Protein AF-A0A7S2F8L1-F1 (afdb_monomer_lite)

Secondary structure (DSSP, 8-state):
-HHHHHHHHHHHHHHH-GGG-TTS-SSHHHHHHS--HHHHHHHHHHHHHHHHHHHHHHH-TTT--HHHHHHHHHHHHHHHHHHHS---SSHHHHIIIIIGGGHHHHHHHHHHHHHHHTT--HHHHHHHHHHHHHT-SHHHHHHHHHHHHHHHHHHIIIIIIHHHHTT--

Organism: NCBI:txid236787

InterPro domains:
  IPR006634 TRAM/LAG1/CLN8 homology domain [PF03798] (29-162)

Sequence (169 aa):
FICIMLTAIPGGRFWWAPASNPEAASTIEDRVHGYSRGGELVACNFLAYQVFDTIVSFHIKELRSPLMIAHHVVSGTLALWMSVSRRPFCQYYCIFFGGVCEISSIFYCIISYSYAVAGLSPAQIRDSGHAVATGSGYHAQGILLCKVLFLMSFFWIRVFLFNRHSRDF

Foldseek 3Di:
DVLLCQQAVLLVCLVPPVVPDPQHQPDPCLQAQNFGNSLLSSLVSLLVVLVVLLVVLVVDVVSVDPVNNVVSVVSNVVSVCLNPVSGSHNSNVSSVVSYNLSVLVVVVVVLVVVCVVVVPDPVNVVVLVVCLVVVDDPSSVSVVCSVVCSVVVCCCVVPPVCVVVVVVD

Structure (mmCIF, N/CA/C/O backbone):
data_AF-A0A7S2F8L1-F1
#
_entry.id   AF-A0A7S2F8L1-F1
#
loop_
_atom_site.group_PDB
_atom_site.id
_atom_site.type_symbol
_atom_site.label_atom_id
_atom_site.label_alt_id
_atom_site.label_comp_id
_atom_site.label_asym_id
_atom_site.label_entity_id
_atom_site.label_seq_id
_atom_site.pdbx_PDB_ins_code
_atom_site.Cartn_x
_atom_site.Cartn_y
_atom_site.Cartn_z
_atom_site.occupancy
_atom_site.B_iso_or_equiv
_atom_site.auth_seq_id
_atom_site.auth_comp_id
_atom_site.auth_asym_id
_atom_site.auth_atom_id
_atom_site.pdbx_PDB_model_num
ATOM 1 N N . PHE A 1 1 ? 0.795 -1.002 11.349 1.00 65.31 1 PHE A N 1
ATOM 2 C CA . PHE A 1 1 ? 1.915 -0.034 11.268 1.00 65.31 1 PHE A CA 1
ATOM 3 C C . PHE A 1 1 ? 3.126 -0.609 10.536 1.00 65.31 1 PHE A C 1
ATOM 5 O O . PHE A 1 1 ? 3.423 -0.129 9.453 1.00 65.31 1 PHE A O 1
ATOM 12 N N . ILE A 1 2 ? 3.778 -1.659 11.056 1.00 77.00 2 ILE A N 1
ATOM 13 C CA . ILE A 1 2 ? 4.972 -2.258 10.420 1.00 77.00 2 ILE A CA 1
ATOM 14 C C . ILE A 1 2 ? 4.674 -2.741 8.990 1.00 77.00 2 ILE A C 1
ATOM 16 O O . ILE A 1 2 ? 5.411 -2.402 8.073 1.00 77.00 2 ILE A O 1
ATOM 20 N N . CYS A 1 3 ? 3.556 -3.441 8.773 1.00 72.94 3 CYS A N 1
ATOM 21 C CA . CYS A 1 3 ? 3.167 -3.918 7.440 1.00 72.94 3 CYS A CA 1
ATOM 22 C C . CYS A 1 3 ? 3.003 -2.778 6.419 1.00 72.94 3 CYS A C 1
ATOM 24 O O . CYS A 1 3 ? 3.501 -2.897 5.311 1.00 72.94 3 CYS A O 1
ATOM 26 N N . ILE A 1 4 ? 2.403 -1.648 6.816 1.00 78.75 4 ILE A N 1
ATOM 27 C CA . ILE A 1 4 ? 2.241 -0.455 5.963 1.00 78.75 4 ILE A CA 1
ATOM 28 C C . ILE A 1 4 ? 3.606 0.142 5.598 1.00 78.75 4 ILE A C 1
ATOM 30 O O . ILE A 1 4 ? 3.837 0.515 4.455 1.00 78.75 4 ILE A O 1
ATOM 34 N N . MET A 1 5 ? 4.557 0.195 6.535 1.00 83.75 5 MET A N 1
ATOM 35 C CA . MET A 1 5 ? 5.914 0.668 6.226 1.00 83.75 5 MET A CA 1
ATOM 36 C C . MET A 1 5 ? 6.642 -0.255 5.242 1.00 83.75 5 MET A C 1
ATOM 38 O O . MET A 1 5 ? 7.331 0.229 4.342 1.00 83.75 5 MET A O 1
ATOM 42 N N . LEU A 1 6 ? 6.463 -1.572 5.388 1.00 84.88 6 LEU A N 1
ATOM 43 C CA . LEU A 1 6 ? 7.055 -2.580 4.504 1.00 84.88 6 LEU A CA 1
ATOM 44 C C . LEU A 1 6 ? 6.479 -2.547 3.080 1.00 84.88 6 LEU A C 1
ATOM 46 O O . LEU A 1 6 ? 7.117 -3.065 2.165 1.00 84.88 6 LEU A O 1
ATOM 50 N N . THR A 1 7 ? 5.314 -1.935 2.860 1.00 84.88 7 THR A N 1
ATOM 51 C CA . THR A 1 7 ? 4.749 -1.737 1.516 1.00 84.88 7 THR A CA 1
ATOM 52 C C . THR A 1 7 ? 5.095 -0.345 0.978 1.00 84.88 7 THR A C 1
ATOM 54 O O . THR A 1 7 ? 5.617 -0.210 -0.132 1.00 84.88 7 THR A O 1
ATOM 57 N N . ALA A 1 8 ? 4.895 0.690 1.799 1.00 84.75 8 ALA A N 1
ATOM 58 C CA . ALA A 1 8 ? 5.000 2.091 1.416 1.00 84.75 8 ALA A CA 1
ATOM 59 C C . ALA A 1 8 ? 6.430 2.539 1.099 1.00 84.75 8 ALA A C 1
ATOM 61 O O . ALA A 1 8 ? 6.652 3.240 0.109 1.00 84.75 8 ALA A O 1
ATOM 62 N N . ILE A 1 9 ? 7.418 2.120 1.899 1.00 86.00 9 ILE A N 1
ATOM 63 C CA . ILE A 1 9 ? 8.813 2.540 1.708 1.00 86.00 9 ILE A CA 1
ATOM 64 C C . ILE A 1 9 ? 9.409 1.919 0.433 1.00 86.00 9 ILE A C 1
ATOM 66 O O . ILE A 1 9 ? 9.937 2.678 -0.387 1.00 86.00 9 ILE A O 1
ATOM 70 N N . PRO A 1 10 ? 9.324 0.591 0.196 1.00 87.62 10 PRO A N 1
ATOM 71 C CA . PRO A 1 10 ? 9.808 0.012 -1.057 1.00 87.62 10 PRO A CA 1
ATOM 72 C C . PRO A 1 10 ? 9.064 0.556 -2.277 1.00 87.62 10 PRO A C 1
ATOM 74 O O . PRO A 1 10 ? 9.706 0.929 -3.256 1.00 87.62 10 PRO A O 1
ATOM 77 N N . GLY A 1 11 ? 7.736 0.696 -2.205 1.00 86.25 11 GLY A N 1
ATOM 78 C CA . GLY A 1 11 ? 6.959 1.251 -3.311 1.00 86.25 11 GLY A CA 1
ATOM 79 C C . GLY A 1 11 ? 7.347 2.691 -3.654 1.00 86.25 11 GLY A C 1
ATOM 80 O O . GLY A 1 11 ? 7.551 3.011 -4.823 1.00 86.25 11 GLY A O 1
ATOM 81 N N . GLY A 1 12 ? 7.575 3.539 -2.646 1.00 84.44 12 GLY A N 1
ATOM 82 C CA . GLY A 1 12 ? 8.125 4.879 -2.861 1.00 84.44 12 GLY A CA 1
ATOM 83 C C . GLY A 1 12 ? 9.500 4.850 -3.538 1.00 84.44 12 GLY A C 1
ATOM 84 O O . GLY A 1 12 ? 9.735 5.584 -4.499 1.00 84.44 12 GLY A O 1
ATOM 85 N N . ARG A 1 13 ? 10.402 3.960 -3.103 1.00 85.75 13 ARG A N 1
ATOM 86 C CA . ARG A 1 13 ? 11.735 3.814 -3.715 1.00 85.75 13 ARG A CA 1
ATOM 87 C C . ARG A 1 13 ? 11.659 3.387 -5.181 1.00 85.75 13 ARG A C 1
ATOM 89 O O . ARG A 1 13 ? 12.335 3.991 -6.009 1.00 85.75 13 ARG A O 1
ATOM 96 N N . PHE A 1 14 ? 10.830 2.396 -5.509 1.00 85.06 14 PHE A N 1
ATOM 97 C CA . PHE A 1 14 ? 10.670 1.922 -6.888 1.00 85.06 14 PHE A CA 1
ATOM 98 C C . PHE A 1 14 ? 9.969 2.940 -7.799 1.00 85.06 14 PHE A C 1
ATOM 100 O O . PHE A 1 14 ? 10.184 2.917 -9.011 1.00 85.06 14 PHE A O 1
ATOM 107 N N . TRP A 1 15 ? 9.162 3.838 -7.225 1.00 83.50 15 TRP A N 1
ATOM 108 C CA . TRP A 1 15 ? 8.463 4.894 -7.956 1.00 83.50 15 TRP A CA 1
ATOM 109 C C . TRP A 1 15 ? 9.345 6.116 -8.249 1.00 83.50 15 TRP A C 1
ATOM 111 O O . TRP A 1 15 ? 9.438 6.545 -9.397 1.00 83.50 15 TRP A O 1
ATOM 121 N N . TRP A 1 16 ? 10.002 6.686 -7.230 1.00 81.56 16 TRP A N 1
ATOM 122 C CA . TRP A 1 16 ? 10.769 7.937 -7.373 1.00 81.56 16 TRP A CA 1
ATOM 123 C C . TRP A 1 16 ? 12.241 7.744 -7.727 1.00 81.56 16 TRP A C 1
ATOM 125 O O . TRP A 1 16 ? 12.864 8.674 -8.232 1.00 81.56 16 TRP A O 1
ATOM 135 N N . ALA A 1 17 ? 12.805 6.562 -7.482 1.00 79.38 17 ALA A N 1
ATOM 136 C CA . ALA A 1 17 ? 14.197 6.261 -7.797 1.00 79.38 17 ALA A CA 1
ATOM 137 C C . ALA A 1 17 ? 14.339 4.928 -8.565 1.00 79.38 17 ALA A C 1
ATOM 139 O O . ALA A 1 17 ? 15.039 4.019 -8.108 1.00 79.38 17 ALA A O 1
ATOM 140 N N . PRO A 1 18 ? 13.680 4.779 -9.735 1.00 74.25 18 PRO A N 1
ATOM 141 C CA . PRO A 1 18 ? 13.747 3.547 -10.516 1.00 74.25 18 PRO A CA 1
ATOM 142 C C . PRO A 1 18 ? 15.150 3.299 -11.089 1.00 74.25 18 PRO A C 1
ATOM 144 O O . PRO A 1 18 ? 15.617 2.170 -11.074 1.00 74.25 18 PRO A O 1
ATOM 147 N N . ALA A 1 19 ? 15.872 4.346 -11.508 1.00 70.75 19 ALA A N 1
ATOM 148 C CA . ALA A 1 19 ? 17.209 4.217 -12.103 1.00 70.75 19 ALA A CA 1
ATOM 149 C C . ALA A 1 19 ? 18.283 3.693 -11.130 1.00 70.75 19 ALA A C 1
ATOM 151 O O . ALA A 1 19 ? 19.303 3.166 -11.560 1.00 70.75 19 ALA A O 1
ATOM 152 N N . SER A 1 20 ? 18.062 3.829 -9.820 1.00 75.50 20 SER A N 1
ATOM 153 C CA . SER A 1 20 ? 18.954 3.299 -8.783 1.00 75.50 20 SER A CA 1
ATOM 154 C C . SER A 1 20 ? 18.482 1.960 -8.209 1.00 75.50 20 SER A C 1
ATOM 156 O O . SER A 1 20 ? 19.100 1.454 -7.272 1.00 75.50 20 SER A O 1
ATOM 158 N N . ASN A 1 21 ? 17.403 1.377 -8.749 1.00 74.81 21 ASN A N 1
ATOM 159 C CA . ASN A 1 21 ? 16.868 0.091 -8.315 1.00 74.81 21 ASN A CA 1
ATOM 160 C C . ASN A 1 21 ? 16.854 -0.919 -9.468 1.00 74.81 21 ASN A C 1
ATOM 162 O O . ASN A 1 21 ? 16.011 -0.804 -10.356 1.00 74.81 21 ASN A O 1
ATOM 166 N N . PRO A 1 22 ? 17.684 -1.976 -9.416 1.00 78.31 22 PRO A N 1
ATOM 167 C CA . PRO A 1 22 ? 17.673 -3.024 -10.439 1.00 78.31 22 PRO A CA 1
ATOM 168 C C . PRO A 1 22 ? 16.356 -3.819 -10.474 1.00 78.31 22 PRO A C 1
ATOM 170 O O . PRO A 1 22 ? 16.098 -4.553 -11.419 1.00 78.31 22 PRO A O 1
ATOM 173 N N . GLU A 1 23 ? 15.517 -3.687 -9.443 1.00 80.00 23 GLU A N 1
ATOM 174 C CA . GLU A 1 23 ? 14.220 -4.359 -9.332 1.00 80.00 23 GLU A CA 1
ATOM 175 C C . GLU A 1 23 ? 13.056 -3.547 -9.931 1.00 80.00 23 GLU A C 1
ATOM 177 O O . GLU A 1 23 ? 11.944 -4.071 -10.071 1.00 80.00 23 GLU A O 1
ATOM 182 N N . ALA A 1 24 ? 13.280 -2.274 -10.275 1.00 76.44 24 ALA A N 1
ATOM 183 C CA . ALA A 1 24 ? 12.276 -1.423 -10.903 1.00 76.44 24 ALA A CA 1
ATOM 184 C C . ALA A 1 24 ? 12.120 -1.751 -12.399 1.00 76.44 24 ALA A C 1
ATOM 186 O O . ALA A 1 24 ? 13.006 -2.325 -13.024 1.00 76.44 24 ALA A O 1
ATOM 187 N N . ALA A 1 25 ? 10.978 -1.381 -12.980 1.00 74.12 25 ALA A N 1
ATOM 188 C CA . ALA A 1 25 ? 10.764 -1.500 -14.420 1.00 74.12 25 ALA A CA 1
ATOM 189 C C . ALA A 1 25 ? 11.782 -0.648 -15.205 1.00 74.12 25 ALA A C 1
ATOM 191 O O . ALA A 1 25 ? 11.962 0.538 -14.903 1.00 74.12 25 ALA A O 1
ATOM 192 N N . SER A 1 26 ? 12.416 -1.259 -16.211 1.00 69.94 26 SER A N 1
ATOM 193 C CA . SER A 1 26 ? 13.471 -0.666 -17.046 1.00 69.94 26 SER A CA 1
ATOM 194 C C . SER A 1 26 ? 12.949 0.362 -18.040 1.00 69.94 26 SER A C 1
ATOM 196 O O . SER A 1 26 ? 13.577 1.400 -18.244 1.00 69.94 26 SER A O 1
ATOM 198 N N . THR A 1 27 ? 11.798 0.083 -18.649 1.00 73.75 27 THR A N 1
ATOM 199 C CA . THR A 1 27 ? 11.153 0.968 -19.620 1.00 73.75 27 THR A CA 1
ATOM 200 C C . THR A 1 27 ? 9.765 1.382 -19.146 1.00 73.75 27 THR A C 1
ATOM 202 O O . THR A 1 27 ? 9.229 0.875 -18.161 1.00 73.75 27 THR A O 1
ATOM 205 N N . ILE A 1 28 ? 9.181 2.355 -19.836 1.00 69.94 28 ILE A N 1
ATOM 206 C CA . ILE A 1 28 ? 7.819 2.830 -19.584 1.00 69.94 28 ILE A CA 1
ATOM 207 C C . ILE A 1 28 ? 6.803 1.748 -19.934 1.00 6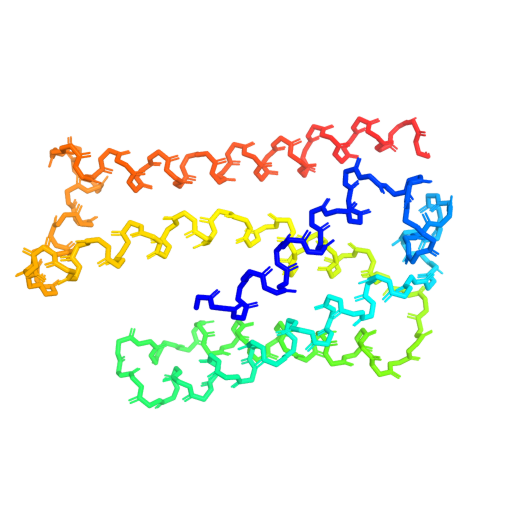9.94 28 ILE A C 1
ATOM 209 O O . ILE A 1 28 ? 5.892 1.475 -19.153 1.00 69.94 28 ILE A O 1
ATOM 213 N N . GLU A 1 29 ? 7.007 1.086 -21.067 1.00 70.88 29 GLU A N 1
ATOM 214 C CA . GLU A 1 29 ? 6.178 -0.031 -21.497 1.00 70.88 29 GLU A CA 1
ATOM 215 C C . GLU A 1 29 ? 6.267 -1.185 -20.491 1.00 70.88 29 GLU A C 1
ATOM 217 O O . GLU A 1 29 ? 5.241 -1.756 -20.124 1.00 70.88 29 GLU A O 1
ATOM 222 N N . ASP A 1 30 ? 7.444 -1.404 -19.889 1.00 71.75 30 ASP A N 1
ATOM 223 C CA . ASP A 1 30 ? 7.613 -2.389 -18.818 1.00 71.75 30 ASP A CA 1
ATOM 224 C C . ASP A 1 30 ? 6.835 -2.050 -17.531 1.00 71.75 30 ASP A C 1
ATOM 226 O O . ASP A 1 30 ? 6.563 -2.926 -16.710 1.00 71.75 30 ASP A O 1
ATOM 230 N N . ARG A 1 31 ? 6.447 -0.789 -17.311 1.00 71.19 31 ARG A N 1
ATOM 231 C CA . ARG A 1 31 ? 5.625 -0.419 -16.142 1.00 71.19 31 ARG A CA 1
ATOM 232 C C . ARG A 1 31 ? 4.184 -0.898 -16.300 1.00 71.19 31 ARG A C 1
ATOM 234 O O . ARG A 1 31 ? 3.524 -1.235 -15.317 1.00 71.19 31 ARG A O 1
ATOM 241 N N . VAL A 1 32 ? 3.677 -0.927 -17.526 1.00 70.88 32 VAL A N 1
ATOM 242 C CA . VAL A 1 32 ? 2.292 -1.333 -17.798 1.00 70.88 32 VAL A CA 1
ATOM 243 C C . VAL A 1 32 ? 2.232 -2.808 -18.177 1.00 70.88 32 VAL A C 1
ATOM 245 O O . VAL A 1 32 ? 1.393 -3.544 -17.658 1.00 70.88 32 VAL A O 1
ATOM 248 N N . HIS A 1 33 ? 3.153 -3.233 -19.035 1.00 76.25 33 HIS A N 1
ATOM 249 C CA . HIS A 1 33 ? 3.169 -4.525 -19.713 1.00 76.25 33 HIS A CA 1
ATOM 250 C C . HIS A 1 33 ? 4.418 -5.352 -19.409 1.00 76.25 33 HIS A C 1
ATOM 252 O O . HIS A 1 33 ? 4.612 -6.401 -20.019 1.00 76.25 33 HIS A O 1
ATOM 258 N N . GLY A 1 34 ? 5.274 -4.880 -18.502 1.00 75.50 34 GLY A N 1
ATOM 259 C CA . GLY A 1 34 ? 6.487 -5.566 -18.080 1.00 75.50 34 GLY A CA 1
ATOM 260 C C . GLY A 1 34 ? 6.361 -6.150 -16.686 1.00 75.50 34 GLY A C 1
ATOM 261 O O . GLY A 1 34 ? 5.472 -5.841 -15.886 1.00 75.50 34 GLY A O 1
ATOM 262 N N . TYR A 1 35 ? 7.280 -7.062 -16.420 1.00 83.62 35 TYR A N 1
ATOM 263 C CA . TYR A 1 35 ? 7.482 -7.610 -15.097 1.00 83.62 35 TYR A CA 1
ATOM 264 C C . TYR A 1 35 ? 8.479 -6.720 -14.351 1.00 83.62 35 TYR A C 1
ATOM 266 O O . TYR A 1 35 ? 9.485 -6.285 -14.909 1.00 83.62 35 TYR A O 1
ATOM 274 N N . SER A 1 36 ? 8.219 -6.483 -13.068 1.00 82.88 36 SER A N 1
ATOM 275 C CA . SER A 1 36 ? 9.128 -5.789 -12.164 1.00 82.88 36 SER A CA 1
ATOM 276 C C . SER A 1 36 ? 9.205 -6.566 -10.862 1.00 82.88 36 SER A C 1
ATOM 278 O O . SER A 1 36 ? 8.211 -6.728 -10.152 1.00 82.88 36 SER A O 1
ATOM 280 N N . ARG A 1 37 ? 10.420 -6.987 -10.497 1.00 85.06 37 ARG A N 1
ATOM 281 C CA . ARG A 1 37 ? 10.657 -7.662 -9.218 1.00 85.06 37 ARG A CA 1
ATOM 282 C C . ARG A 1 37 ? 10.203 -6.799 -8.037 1.00 85.06 37 ARG A C 1
ATOM 284 O O . ARG A 1 37 ? 9.624 -7.321 -7.091 1.00 85.06 37 ARG A O 1
ATOM 291 N N . GLY A 1 38 ? 10.389 -5.483 -8.120 1.00 85.69 38 GLY A N 1
ATOM 292 C CA . GLY A 1 38 ? 9.905 -4.540 -7.116 1.00 85.69 38 GLY A CA 1
ATOM 293 C C . GLY A 1 38 ? 8.379 -4.532 -7.003 1.00 85.69 38 GLY A C 1
ATOM 294 O O . GLY A 1 38 ? 7.844 -4.497 -5.896 1.00 85.69 38 GLY A O 1
ATOM 295 N N . GLY A 1 39 ? 7.668 -4.643 -8.129 1.00 86.69 39 GLY A N 1
ATOM 296 C CA . GLY A 1 39 ? 6.210 -4.769 -8.148 1.00 86.69 39 GLY A CA 1
ATOM 297 C C . GLY A 1 39 ? 5.714 -6.059 -7.509 1.00 86.69 39 GLY A C 1
ATOM 298 O O . GLY A 1 39 ? 4.785 -6.015 -6.707 1.00 86.69 39 GLY A O 1
ATOM 299 N N . GLU A 1 40 ? 6.372 -7.184 -7.783 1.00 88.38 40 GLU A N 1
ATOM 300 C CA . GLU A 1 40 ? 6.087 -8.461 -7.117 1.00 88.38 40 GLU A CA 1
ATOM 301 C C . GLU A 1 40 ? 6.337 -8.385 -5.602 1.00 88.38 40 GLU A C 1
ATOM 303 O O . GLU A 1 40 ? 5.497 -8.824 -4.818 1.00 88.38 40 GLU A O 1
ATOM 308 N N . LEU A 1 41 ? 7.453 -7.788 -5.166 1.00 88.69 41 LEU A N 1
ATOM 309 C CA . LEU A 1 41 ? 7.776 -7.637 -3.742 1.00 88.69 41 LEU A CA 1
ATOM 310 C C . LEU A 1 41 ? 6.750 -6.766 -3.008 1.00 88.69 41 LEU A C 1
ATOM 312 O O . LEU A 1 41 ? 6.276 -7.142 -1.933 1.00 88.69 41 LEU A O 1
ATOM 316 N N . VAL A 1 42 ? 6.368 -5.628 -3.598 1.00 89.81 42 VAL A N 1
ATOM 317 C CA . VAL A 1 42 ? 5.309 -4.777 -3.038 1.00 89.81 42 VAL A CA 1
ATOM 318 C C . VAL A 1 42 ? 3.977 -5.528 -3.022 1.00 89.81 42 VAL A C 1
ATOM 320 O O . VAL A 1 42 ? 3.280 -5.468 -2.013 1.00 89.81 42 VAL A O 1
ATOM 323 N N . ALA A 1 43 ? 3.653 -6.298 -4.066 1.00 89.81 43 ALA A N 1
ATOM 324 C CA . ALA A 1 43 ? 2.439 -7.115 -4.119 1.00 89.81 43 ALA A CA 1
ATOM 325 C C . ALA A 1 43 ? 2.396 -8.193 -3.032 1.00 89.81 43 ALA A C 1
ATOM 327 O O . ALA A 1 43 ? 1.358 -8.371 -2.401 1.00 89.81 43 ALA A O 1
ATOM 328 N N . CYS A 1 44 ? 3.511 -8.869 -2.753 1.00 90.06 44 CYS A N 1
ATOM 329 C CA . CYS A 1 44 ? 3.610 -9.835 -1.657 1.00 90.06 44 CYS A CA 1
ATOM 330 C C . CYS A 1 44 ? 3.364 -9.179 -0.292 1.00 90.06 44 CYS A C 1
ATOM 332 O O . CYS A 1 44 ? 2.570 -9.686 0.505 1.00 90.06 44 CYS A O 1
ATOM 334 N N . ASN A 1 45 ? 4.002 -8.034 -0.032 1.00 90.25 45 ASN A N 1
ATOM 335 C CA . ASN A 1 45 ? 3.819 -7.310 1.227 1.00 90.25 45 ASN A CA 1
ATOM 336 C C . ASN A 1 45 ? 2.384 -6.787 1.361 1.00 90.25 45 ASN A C 1
ATOM 338 O O . ASN A 1 45 ? 1.777 -6.890 2.428 1.00 90.25 45 ASN A O 1
ATOM 342 N N . PHE A 1 46 ? 1.828 -6.262 0.268 1.00 89.75 46 PHE A N 1
ATOM 343 C CA . PHE A 1 46 ? 0.471 -5.737 0.236 1.00 89.75 46 PHE A CA 1
ATOM 344 C C . PHE A 1 46 ? -0.553 -6.861 0.406 1.00 89.75 46 PHE A C 1
ATOM 346 O O . PHE A 1 46 ? -1.503 -6.700 1.159 1.00 89.75 46 PHE A O 1
ATOM 353 N N . LEU A 1 47 ? -0.328 -8.038 -0.182 1.00 91.06 47 LEU A N 1
ATOM 354 C CA . LEU A 1 47 ? -1.158 -9.220 0.044 1.00 91.06 47 LEU A CA 1
ATOM 355 C C . LEU A 1 47 ? -1.175 -9.626 1.521 1.00 91.06 47 LEU A C 1
ATOM 357 O O . LEU A 1 47 ? -2.251 -9.831 2.079 1.00 91.06 47 LEU A O 1
ATOM 361 N N . ALA A 1 48 ? -0.006 -9.723 2.161 1.00 89.94 48 ALA A N 1
ATOM 362 C CA . ALA A 1 48 ? 0.079 -10.074 3.579 1.00 89.94 48 ALA A CA 1
ATOM 363 C C . ALA A 1 48 ? -0.691 -9.070 4.454 1.00 89.94 48 ALA A C 1
ATOM 365 O O . ALA A 1 48 ? -1.432 -9.469 5.355 1.00 89.94 48 ALA A O 1
ATOM 366 N N . TYR A 1 49 ? -0.566 -7.777 4.137 1.00 88.31 49 TYR A N 1
ATOM 367 C CA . TYR A 1 49 ? -1.336 -6.714 4.775 1.00 88.31 49 TYR A CA 1
ATOM 368 C C . TYR A 1 49 ? -2.848 -6.892 4.567 1.00 88.31 49 TYR A C 1
ATOM 370 O O . TYR A 1 49 ? -3.595 -6.907 5.542 1.00 88.31 49 TYR A O 1
ATOM 378 N N . GLN A 1 50 ? -3.301 -7.116 3.331 1.00 91.75 50 GLN A N 1
ATOM 379 C CA . GLN A 1 50 ? -4.726 -7.253 3.025 1.00 91.75 50 GLN A CA 1
ATOM 380 C C . GLN A 1 50 ? -5.360 -8.498 3.651 1.00 91.75 50 GLN A C 1
ATOM 382 O O . GLN A 1 50 ? -6.504 -8.440 4.100 1.00 91.75 50 GLN A O 1
ATOM 387 N N . VAL A 1 51 ? -4.632 -9.616 3.733 1.00 91.19 51 VAL A N 1
ATOM 388 C CA . VAL A 1 51 ? -5.107 -10.825 4.428 1.00 91.19 51 VAL A CA 1
ATOM 389 C C . VAL A 1 51 ? -5.303 -10.540 5.915 1.00 91.19 51 VAL A C 1
ATOM 391 O O . VAL A 1 51 ? -6.362 -10.850 6.462 1.00 91.19 51 VAL A O 1
ATOM 394 N N . PHE A 1 52 ? -4.314 -9.914 6.558 1.00 90.62 52 PHE A N 1
ATOM 395 C CA . PHE A 1 52 ? -4.410 -9.542 7.966 1.00 90.62 52 PHE A CA 1
ATOM 396 C C . PHE A 1 52 ? -5.581 -8.582 8.219 1.00 90.62 52 PHE A C 1
ATOM 398 O O . PHE A 1 52 ? -6.439 -8.878 9.052 1.00 90.62 52 PHE A O 1
ATOM 405 N N . ASP A 1 53 ? -5.677 -7.489 7.459 1.00 88.25 53 ASP A N 1
ATOM 406 C CA . ASP A 1 53 ? -6.729 -6.481 7.636 1.00 88.25 53 ASP A CA 1
ATOM 407 C C . ASP A 1 53 ? -8.125 -7.032 7.324 1.00 88.25 53 ASP A C 1
ATOM 409 O O . ASP A 1 53 ? -9.091 -6.679 8.004 1.00 88.25 53 ASP A O 1
ATOM 413 N N . THR A 1 54 ? -8.248 -7.963 6.373 1.00 90.38 54 THR A N 1
ATOM 414 C CA . THR A 1 54 ? -9.514 -8.669 6.118 1.00 90.38 54 THR A CA 1
ATOM 415 C C . THR A 1 54 ? -9.938 -9.479 7.342 1.00 90.38 54 THR A C 1
ATOM 417 O O . THR A 1 54 ? -11.077 -9.352 7.797 1.00 90.38 54 THR A O 1
ATOM 420 N N . ILE A 1 55 ? -9.031 -10.281 7.916 1.00 90.81 55 ILE A N 1
ATOM 421 C CA . ILE A 1 55 ? -9.317 -11.081 9.118 1.00 90.81 55 ILE A CA 1
ATOM 422 C C . ILE A 1 55 ? -9.705 -10.161 10.276 1.00 90.81 55 ILE A C 1
ATOM 424 O O . ILE A 1 55 ? -10.727 -10.389 10.925 1.00 90.81 55 ILE A O 1
ATOM 428 N N . VAL A 1 56 ? -8.940 -9.097 10.516 1.00 88.56 56 VAL A N 1
ATOM 429 C CA . VAL A 1 56 ? -9.227 -8.126 11.579 1.00 88.56 56 VAL A CA 1
ATOM 430 C C . VAL A 1 56 ? -10.588 -7.458 11.369 1.00 88.56 56 VAL A C 1
ATOM 432 O O . VAL A 1 56 ? -11.366 -7.359 12.318 1.00 88.56 56 VAL A O 1
ATOM 435 N N . SER A 1 57 ? -10.930 -7.089 10.133 1.00 88.50 57 SER A N 1
ATOM 436 C CA . SER A 1 57 ? -12.228 -6.489 9.789 1.00 88.50 57 SER A CA 1
ATOM 437 C C . SER A 1 57 ? -13.407 -7.418 10.077 1.00 88.50 57 SER A C 1
ATOM 439 O O . SER A 1 57 ? -14.495 -6.958 10.420 1.00 88.50 57 SER A O 1
ATOM 441 N N . PHE A 1 58 ? -13.206 -8.738 10.016 1.00 88.81 58 PHE A N 1
ATOM 442 C CA . PHE A 1 58 ? -14.218 -9.695 10.459 1.00 88.81 58 PHE A CA 1
ATOM 443 C C . PHE A 1 58 ? -14.344 -9.791 11.979 1.00 88.81 58 PHE A C 1
ATOM 445 O O . PHE A 1 58 ? -15.421 -10.142 12.450 1.00 88.81 58 PHE A O 1
ATOM 452 N N . HIS A 1 59 ? -13.325 -9.455 12.768 1.00 88.94 59 HIS A N 1
ATOM 453 C CA . HIS A 1 59 ? -13.346 -9.627 14.229 1.00 88.94 59 HIS A CA 1
ATOM 454 C C . HIS A 1 59 ? -13.636 -8.332 14.997 1.00 88.94 59 HIS A C 1
ATOM 456 O O . HIS A 1 59 ? -14.215 -8.391 16.080 1.00 88.94 59 HIS A O 1
ATOM 462 N N . ILE A 1 60 ? -13.320 -7.171 14.422 1.00 83.81 60 ILE A N 1
ATOM 463 C CA . ILE A 1 60 ? -13.544 -5.857 15.034 1.00 83.81 60 ILE A CA 1
ATOM 464 C C . ILE A 1 60 ? -14.824 -5.245 14.465 1.00 83.81 60 ILE A C 1
ATOM 466 O O . ILE A 1 60 ? -14.928 -4.975 13.269 1.00 83.81 60 ILE A O 1
ATOM 470 N N . LYS A 1 61 ? -15.820 -5.027 15.329 1.00 84.00 61 LYS A N 1
ATOM 471 C CA . LYS A 1 61 ? -17.171 -4.595 14.935 1.00 84.00 61 LYS A CA 1
ATOM 472 C C . LYS A 1 61 ? -17.159 -3.265 14.177 1.00 84.00 61 LYS A C 1
ATOM 474 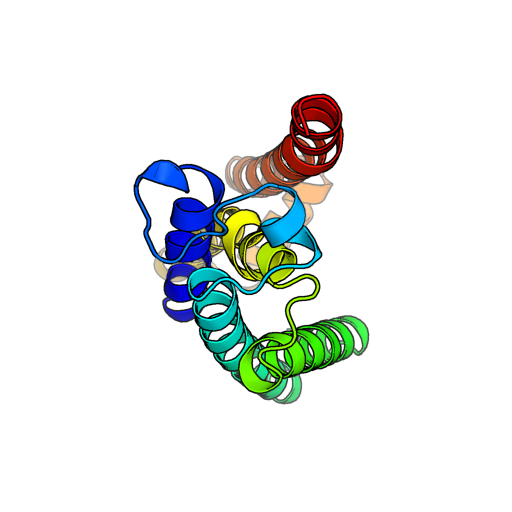O O . LYS A 1 61 ? -17.917 -3.097 13.228 1.00 84.00 61 LYS A O 1
ATOM 479 N N . GLU A 1 62 ? -16.281 -2.355 14.576 1.00 79.00 62 GLU A N 1
ATOM 480 C CA . GLU A 1 62 ? -16.093 -1.019 14.007 1.00 79.00 62 GLU A CA 1
ATOM 481 C C . GLU A 1 62 ? -15.542 -1.059 12.575 1.00 79.00 62 GLU A C 1
ATOM 483 O O . GLU A 1 62 ? -15.774 -0.134 11.802 1.00 79.00 62 GLU A O 1
ATOM 488 N N . LEU A 1 63 ? -14.837 -2.135 12.213 1.00 76.06 63 LEU A N 1
ATOM 489 C CA . LEU A 1 63 ? -14.227 -2.328 10.894 1.00 76.06 63 LEU A CA 1
ATOM 490 C C . LEU A 1 63 ? -15.071 -3.228 9.979 1.00 76.06 63 LEU A C 1
ATOM 492 O O . LEU A 1 63 ? -14.852 -3.269 8.767 1.00 76.06 63 LEU A O 1
ATOM 496 N N . ARG A 1 64 ? -16.081 -3.906 10.536 1.00 88.06 64 ARG A N 1
ATOM 497 C CA . ARG A 1 64 ? -16.933 -4.890 9.854 1.00 88.06 64 ARG A CA 1
ATOM 498 C C . ARG A 1 64 ? -18.001 -4.249 8.960 1.00 88.06 64 ARG A C 1
ATOM 500 O O . ARG A 1 64 ? -19.185 -4.575 9.053 1.00 88.06 64 ARG A O 1
ATOM 507 N N . SER A 1 65 ? -17.600 -3.330 8.086 1.00 87.75 65 SER A N 1
ATOM 508 C CA . SER A 1 65 ? -18.479 -2.814 7.034 1.00 87.75 65 SER A CA 1
ATOM 509 C C . SER A 1 65 ? -18.314 -3.637 5.747 1.00 87.75 65 SER A C 1
ATOM 511 O O . SER A 1 65 ? -17.182 -3.985 5.393 1.00 87.75 65 SER A O 1
ATOM 513 N N . PRO A 1 66 ? -19.402 -3.924 5.004 1.00 85.75 66 PRO A N 1
ATOM 514 C CA . PRO A 1 66 ? -19.310 -4.653 3.738 1.00 85.75 66 PRO A CA 1
ATOM 515 C C . PRO A 1 66 ? -18.358 -3.994 2.737 1.00 85.75 66 PRO A C 1
ATOM 517 O O . PRO A 1 66 ? -17.625 -4.689 2.043 1.00 85.75 66 PRO A O 1
ATOM 520 N N . LEU A 1 67 ? -18.328 -2.657 2.702 1.00 84.62 67 LEU A N 1
ATOM 521 C CA . LEU A 1 67 ? -17.444 -1.896 1.822 1.00 84.62 67 LEU A CA 1
ATOM 522 C C . LEU A 1 67 ? -15.964 -2.107 2.165 1.00 84.62 67 LEU A C 1
ATOM 524 O O . LEU A 1 67 ? -15.172 -2.350 1.260 1.00 84.62 67 LEU A O 1
ATOM 528 N N . MET A 1 68 ? -15.591 -2.055 3.449 1.00 81.62 68 MET A N 1
ATOM 529 C CA . MET A 1 68 ? -14.201 -2.271 3.870 1.00 81.62 68 MET A CA 1
ATOM 530 C C . MET A 1 68 ? -13.754 -3.711 3.631 1.00 81.62 68 MET A C 1
ATOM 532 O O . MET A 1 68 ? -12.678 -3.940 3.086 1.00 81.62 68 MET A O 1
ATOM 536 N N . ILE A 1 69 ? -14.604 -4.687 3.958 1.00 87.81 69 ILE A N 1
ATOM 537 C CA . ILE A 1 69 ? -14.301 -6.101 3.711 1.00 87.81 69 ILE A CA 1
ATOM 538 C C . ILE A 1 69 ? -14.131 -6.352 2.208 1.00 87.81 69 ILE A C 1
ATOM 540 O O . ILE A 1 69 ? -13.136 -6.944 1.796 1.00 87.81 69 ILE A O 1
ATOM 544 N N . ALA A 1 70 ? -15.055 -5.859 1.377 1.00 87.31 70 ALA A N 1
ATOM 545 C CA . ALA A 1 70 ? -14.950 -5.985 -0.074 1.00 87.31 70 ALA A CA 1
ATOM 546 C C . ALA A 1 70 ? -13.685 -5.301 -0.617 1.00 87.31 70 ALA A C 1
ATOM 548 O O . ALA A 1 70 ? -13.001 -5.872 -1.464 1.00 87.31 70 ALA A O 1
ATOM 549 N N . HIS A 1 71 ? -13.340 -4.117 -0.102 1.00 88.75 71 HIS A N 1
ATOM 550 C CA . HIS A 1 71 ? -12.122 -3.403 -0.475 1.00 88.75 71 HIS A CA 1
ATOM 551 C C . HIS A 1 71 ? -10.862 -4.236 -0.202 1.00 88.75 71 HIS A C 1
ATOM 553 O O . HIS A 1 71 ? -10.034 -4.389 -1.104 1.00 88.75 71 HIS A O 1
ATOM 559 N N . HIS A 1 72 ? -10.728 -4.807 0.999 1.00 90.94 72 HIS A N 1
ATOM 560 C CA . HIS A 1 72 ? -9.564 -5.618 1.362 1.00 90.94 72 HIS A CA 1
ATOM 561 C C . HIS A 1 72 ? -9.515 -6.944 0.587 1.00 90.94 72 HIS A C 1
ATOM 563 O O . HIS A 1 72 ? -8.451 -7.330 0.105 1.00 90.94 72 HIS A O 1
ATOM 569 N N . VAL A 1 73 ? -10.662 -7.599 0.363 1.00 89.38 73 VAL A N 1
ATOM 570 C CA . VAL A 1 73 ? -10.745 -8.843 -0.426 1.00 89.38 73 VAL A CA 1
ATOM 571 C C . VAL A 1 73 ? -10.366 -8.609 -1.890 1.00 89.38 73 VAL A C 1
ATOM 573 O O . VAL A 1 73 ? -9.552 -9.354 -2.438 1.00 89.38 73 VAL A O 1
ATOM 576 N N . VAL A 1 74 ? -10.911 -7.575 -2.538 1.00 89.81 74 VAL A N 1
ATOM 577 C CA . VAL A 1 74 ? -10.602 -7.262 -3.945 1.00 89.81 74 VAL A CA 1
ATOM 578 C C . VAL A 1 74 ? -9.143 -6.837 -4.094 1.00 89.81 74 VAL A C 1
ATOM 580 O O . VAL A 1 74 ? -8.441 -7.354 -4.964 1.00 89.81 74 VAL A O 1
ATOM 583 N N . SER A 1 75 ? -8.660 -5.958 -3.213 1.00 89.62 75 SER A N 1
ATOM 584 C CA . SER A 1 75 ? -7.263 -5.511 -3.216 1.00 89.62 75 SER A CA 1
ATOM 585 C C . SER A 1 75 ? -6.295 -6.668 -2.960 1.00 89.62 75 SER A C 1
ATOM 587 O O . SER A 1 75 ? -5.288 -6.789 -3.654 1.00 89.62 75 SER A O 1
ATOM 589 N N . GLY A 1 76 ? -6.623 -7.562 -2.022 1.00 90.38 76 GLY A N 1
ATOM 590 C CA . GLY A 1 76 ? -5.854 -8.773 -1.742 1.00 90.38 76 GLY A CA 1
ATOM 591 C C . GLY A 1 76 ? -5.855 -9.756 -2.913 1.00 90.38 76 GLY A C 1
ATOM 592 O O . GLY A 1 76 ? -4.807 -10.284 -3.267 1.00 90.38 76 GLY A O 1
ATOM 593 N N . THR A 1 77 ? -6.991 -9.949 -3.585 1.00 89.25 77 THR A N 1
ATOM 594 C CA . THR A 1 77 ? -7.077 -10.812 -4.778 1.00 89.25 77 THR A CA 1
ATOM 595 C C . THR A 1 77 ? -6.216 -10.270 -5.919 1.00 89.25 77 THR A C 1
ATOM 597 O O . THR A 1 77 ? -5.500 -11.027 -6.576 1.00 89.25 77 THR A O 1
ATOM 600 N N . LEU A 1 78 ? -6.235 -8.951 -6.127 1.00 87.06 78 LEU A N 1
ATOM 601 C CA . LEU A 1 78 ? -5.393 -8.295 -7.122 1.00 87.06 78 LEU A CA 1
ATOM 602 C C . LEU A 1 78 ? -3.903 -8.419 -6.769 1.00 87.06 78 LEU A C 1
ATOM 604 O O . LEU A 1 78 ? -3.094 -8.733 -7.640 1.00 87.06 78 LEU A O 1
ATOM 608 N N . ALA A 1 79 ? -3.548 -8.237 -5.494 1.00 89.00 79 ALA A N 1
ATOM 609 C CA . ALA A 1 79 ? -2.183 -8.405 -5.000 1.00 89.00 79 ALA A CA 1
ATOM 610 C C . ALA A 1 79 ? -1.684 -9.848 -5.160 1.00 89.00 79 ALA A C 1
ATOM 612 O O . ALA A 1 79 ? -0.564 -10.061 -5.616 1.00 89.00 79 ALA A O 1
ATOM 613 N N . LEU A 1 80 ? -2.533 -10.837 -4.857 1.00 88.88 80 LEU A N 1
ATOM 614 C CA . LEU A 1 80 ? -2.252 -12.253 -5.085 1.00 88.88 80 LEU A CA 1
ATOM 615 C C . LEU A 1 80 ? -1.997 -12.526 -6.562 1.00 88.88 80 LEU A C 1
ATOM 617 O O . LEU A 1 80 ? -1.009 -13.163 -6.909 1.00 88.88 80 LEU A O 1
ATOM 621 N N . TRP A 1 81 ? -2.861 -12.021 -7.440 1.00 85.25 81 TRP A N 1
ATOM 622 C CA . TRP A 1 81 ? -2.674 -12.187 -8.874 1.00 85.25 81 TRP A CA 1
ATOM 623 C C . TRP A 1 81 ? -1.347 -11.573 -9.344 1.00 85.25 81 TRP A C 1
ATOM 625 O O . TRP A 1 81 ? -0.599 -12.231 -10.068 1.00 85.25 81 TRP A O 1
ATOM 635 N N . MET A 1 82 ? -1.003 -10.367 -8.887 1.00 83.19 82 MET A N 1
ATOM 636 C CA . MET A 1 82 ? 0.254 -9.694 -9.243 1.00 83.19 82 MET A CA 1
ATOM 637 C C . MET A 1 82 ? 1.501 -10.384 -8.671 1.00 83.19 82 MET A C 1
ATOM 639 O O . MET A 1 82 ? 2.549 -10.336 -9.318 1.00 83.19 82 MET A O 1
ATOM 643 N N . SER A 1 83 ? 1.400 -11.033 -7.506 1.00 85.19 83 SER A N 1
ATOM 644 C CA . SER A 1 83 ? 2.524 -11.731 -6.872 1.00 85.19 83 SER A CA 1
ATOM 645 C C . SER A 1 83 ? 2.792 -13.110 -7.474 1.00 85.19 83 SER A C 1
ATOM 647 O O . SER A 1 83 ? 3.945 -13.470 -7.684 1.00 85.19 83 SER A O 1
ATOM 649 N N . VAL A 1 84 ? 1.751 -13.885 -7.799 1.00 80.25 84 VAL A N 1
ATOM 650 C CA . VAL A 1 84 ? 1.926 -15.285 -8.243 1.00 80.25 84 VAL A CA 1
ATOM 651 C C . VAL A 1 84 ? 2.037 -15.440 -9.748 1.00 80.25 84 VAL A C 1
ATOM 653 O O . VAL A 1 84 ? 2.674 -16.374 -10.229 1.00 80.25 84 VAL A O 1
ATOM 656 N N . SER A 1 85 ? 1.391 -14.564 -10.519 1.00 65.44 85 SER A N 1
ATOM 657 C CA . SER A 1 85 ? 1.225 -14.830 -11.945 1.00 65.44 85 SER A CA 1
ATOM 658 C C . SER A 1 85 ? 2.521 -14.642 -12.733 1.00 65.44 85 SER A C 1
ATOM 660 O O . SER A 1 85 ? 2.615 -15.173 -13.839 1.00 65.44 85 SER A O 1
ATOM 662 N N . ARG A 1 86 ? 3.496 -13.871 -12.210 1.00 65.19 86 ARG A N 1
ATOM 663 C CA . ARG A 1 86 ? 4.634 -13.303 -12.971 1.00 65.19 86 ARG A CA 1
ATOM 6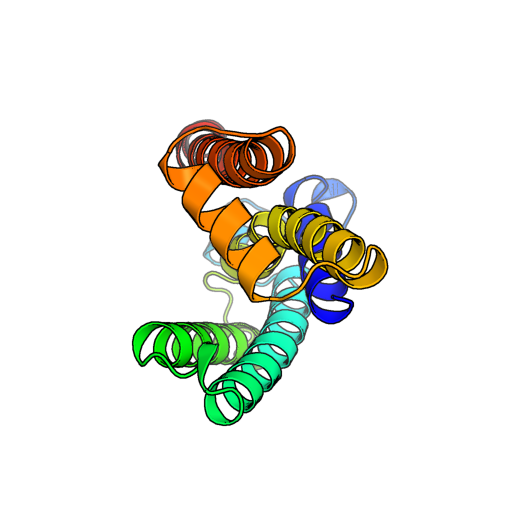64 C C . ARG A 1 86 ? 4.211 -12.741 -14.335 1.00 65.19 86 ARG A C 1
ATOM 666 O O . ARG A 1 86 ? 5.041 -12.565 -15.224 1.00 65.19 86 ARG A O 1
ATOM 673 N N . ARG A 1 87 ? 2.909 -12.491 -14.525 1.00 64.44 87 ARG A N 1
ATOM 674 C CA . ARG A 1 87 ? 2.370 -11.999 -15.776 1.00 64.44 87 ARG A CA 1
ATOM 675 C C . ARG A 1 87 ? 2.672 -10.515 -15.774 1.00 64.44 87 ARG A C 1
ATOM 677 O O . ARG A 1 87 ? 2.317 -9.833 -14.811 1.00 64.44 87 ARG A O 1
ATOM 684 N N . PRO A 1 88 ? 3.358 -10.030 -16.808 1.00 62.81 88 PRO A N 1
ATOM 685 C CA . PRO A 1 88 ? 3.858 -8.676 -16.845 1.00 62.81 88 PRO A CA 1
ATOM 686 C C . PRO A 1 88 ? 2.697 -7.738 -17.200 1.00 62.81 88 PRO A C 1
ATOM 688 O O . PRO A 1 88 ? 2.586 -7.244 -18.308 1.00 62.81 88 PRO A O 1
ATOM 691 N N . PHE A 1 89 ? 1.724 -7.579 -16.307 1.00 65.38 89 PHE A N 1
ATOM 692 C CA . PHE A 1 89 ? 0.604 -6.681 -16.549 1.00 65.38 89 PHE A CA 1
ATOM 693 C C . PHE A 1 89 ? 0.203 -5.991 -15.254 1.00 65.38 89 PHE A C 1
ATOM 695 O O . PHE A 1 89 ? -0.193 -6.627 -14.277 1.00 65.38 89 PHE A O 1
ATOM 702 N N . CYS A 1 90 ? 0.340 -4.669 -15.253 1.00 67.62 90 CYS A N 1
ATOM 703 C CA . CYS A 1 90 ? 0.023 -3.784 -14.140 1.00 67.62 90 CYS A CA 1
ATOM 704 C C . CYS A 1 90 ? 0.834 -4.017 -12.850 1.00 67.62 90 CYS A C 1
ATOM 706 O O . CYS A 1 90 ? 0.421 -3.541 -11.797 1.00 67.62 90 CYS A O 1
ATOM 708 N N . GLN A 1 91 ? 2.003 -4.669 -12.866 1.00 78.50 91 GLN A N 1
ATOM 709 C CA . GLN A 1 91 ? 2.800 -4.816 -11.631 1.00 78.50 91 GLN A CA 1
ATOM 710 C C . GLN A 1 91 ? 3.241 -3.466 -11.040 1.00 78.50 91 GLN A C 1
ATOM 712 O O . GLN A 1 91 ? 3.313 -3.305 -9.819 1.00 78.50 91 GLN A O 1
ATOM 717 N N . TYR A 1 92 ? 3.439 -2.453 -11.885 1.00 77.81 92 TYR A N 1
ATOM 718 C CA . TYR A 1 92 ? 3.752 -1.095 -11.438 1.00 77.81 92 TYR A CA 1
ATOM 719 C C . TYR A 1 92 ? 2.553 -0.386 -10.779 1.00 77.81 92 TYR A C 1
ATOM 721 O O . TYR A 1 92 ? 2.739 0.541 -9.991 1.00 77.81 92 TYR A O 1
ATOM 729 N N . TYR A 1 93 ? 1.321 -0.867 -10.998 1.00 77.88 93 TYR A N 1
ATOM 730 C CA . TYR A 1 93 ? 0.158 -0.414 -10.227 1.00 77.88 93 TYR A CA 1
ATOM 731 C C . TYR A 1 93 ? 0.267 -0.853 -8.769 1.00 77.88 93 TYR A C 1
ATOM 733 O O . TYR A 1 93 ? -0.168 -0.117 -7.890 1.00 77.88 93 TYR A O 1
ATOM 741 N N . CYS A 1 94 ? 0.881 -2.004 -8.484 1.00 82.38 94 CYS A N 1
ATOM 742 C CA . CYS A 1 94 ? 1.081 -2.429 -7.104 1.00 82.38 94 CYS A CA 1
ATOM 743 C C . CYS A 1 94 ? 2.077 -1.523 -6.370 1.00 82.38 94 CYS A C 1
ATOM 745 O O . CYS A 1 94 ? 1.815 -1.117 -5.241 1.00 82.38 94 CYS A O 1
ATOM 747 N N . ILE A 1 95 ? 3.160 -1.116 -7.044 1.00 85.62 95 ILE A N 1
ATOM 748 C CA . ILE A 1 95 ? 4.121 -0.121 -6.534 1.00 85.62 95 ILE A CA 1
ATOM 749 C C . ILE A 1 95 ? 3.403 1.181 -6.163 1.00 85.62 95 ILE A C 1
ATOM 751 O O . ILE A 1 95 ? 3.663 1.763 -5.109 1.00 85.62 95 ILE A O 1
ATOM 755 N N . PHE A 1 96 ? 2.476 1.627 -7.011 1.00 81.81 96 PHE A N 1
ATOM 756 C CA . PHE A 1 96 ? 1.726 2.849 -6.765 1.00 81.81 96 PHE A CA 1
ATOM 757 C C . PHE A 1 96 ? 0.669 2.691 -5.660 1.00 81.81 96 PHE A C 1
ATOM 759 O O . PHE A 1 96 ? 0.747 3.368 -4.638 1.00 81.81 96 PHE A O 1
ATOM 766 N N . PHE A 1 97 ? -0.305 1.794 -5.833 1.00 80.56 97 PHE A N 1
ATOM 767 C CA . PHE A 1 97 ? -1.445 1.665 -4.918 1.00 80.56 97 PHE A CA 1
ATOM 768 C C . PHE A 1 97 ? -1.075 1.003 -3.593 1.00 80.56 97 PHE A C 1
ATOM 770 O O . PHE A 1 97 ? -1.504 1.480 -2.552 1.00 80.56 97 PHE A O 1
ATOM 777 N N . GLY A 1 98 ? -0.269 -0.059 -3.616 1.00 82.00 98 GLY A N 1
ATOM 778 C CA . GLY A 1 98 ? 0.178 -0.734 -2.397 1.00 82.00 98 GLY A CA 1
ATOM 779 C C . GLY A 1 98 ? 1.359 -0.044 -1.716 1.00 82.00 98 GLY A C 1
ATOM 780 O O . GLY A 1 98 ? 1.649 -0.323 -0.556 1.00 82.00 98 GLY A O 1
ATOM 781 N N . GLY A 1 99 ? 2.048 0.850 -2.430 1.00 86.50 99 GLY A N 1
ATOM 782 C CA . GLY A 1 99 ? 3.230 1.548 -1.946 1.00 86.50 99 GLY A CA 1
ATOM 783 C C . GLY A 1 99 ? 3.018 3.046 -1.766 1.00 86.50 99 GLY A C 1
ATOM 784 O O . GLY A 1 99 ? 2.825 3.530 -0.655 1.00 86.50 99 GLY A O 1
ATOM 785 N N . VAL A 1 100 ? 3.068 3.798 -2.864 1.00 82.38 100 VAL A N 1
ATOM 786 C CA . VAL A 1 100 ? 3.019 5.272 -2.853 1.00 82.38 100 VAL A CA 1
ATOM 787 C C . VAL A 1 100 ? 1.778 5.814 -2.138 1.00 82.38 100 VAL A C 1
ATOM 789 O O . VAL A 1 100 ? 1.901 6.711 -1.303 1.00 82.38 100 VAL A O 1
ATOM 792 N N . CYS A 1 101 ? 0.596 5.260 -2.417 1.00 82.56 101 CYS A N 1
ATOM 793 C CA . CYS A 1 101 ? -0.647 5.678 -1.762 1.00 82.56 101 CYS A CA 1
ATOM 794 C C . CYS A 1 101 ? -0.660 5.389 -0.253 1.00 82.56 101 CYS A C 1
ATOM 796 O O . CYS A 1 101 ? -1.345 6.089 0.488 1.00 82.56 101 CYS A O 1
ATOM 798 N N . GLU A 1 102 ? 0.129 4.423 0.216 1.00 82.25 102 GLU A N 1
ATOM 799 C CA . GLU A 1 102 ? 0.188 4.034 1.628 1.00 82.25 102 GLU A CA 1
ATOM 800 C C . GLU A 1 102 ? 1.151 4.892 2.460 1.00 82.25 102 GLU A C 1
ATOM 802 O O . GLU A 1 102 ? 1.167 4.817 3.691 1.00 82.25 102 GLU A O 1
ATOM 807 N N . ILE A 1 103 ? 1.932 5.777 1.832 1.00 79.44 103 ILE A N 1
ATOM 808 C CA . ILE A 1 103 ? 2.841 6.679 2.556 1.00 79.44 103 ILE A CA 1
ATOM 809 C C . ILE A 1 103 ? 2.059 7.608 3.491 1.00 79.44 103 ILE A C 1
ATOM 811 O O . ILE A 1 103 ? 2.462 7.816 4.636 1.00 79.44 103 ILE A O 1
ATOM 815 N N . SER A 1 104 ? 0.909 8.131 3.054 1.00 73.50 104 SER A N 1
ATOM 816 C CA . SER A 1 104 ? 0.040 8.942 3.919 1.00 73.50 104 SER A CA 1
ATOM 817 C C . SER A 1 104 ? -0.511 8.151 5.105 1.00 73.50 104 SER A C 1
ATOM 819 O O . SER A 1 104 ? -0.697 8.717 6.186 1.00 73.50 104 SER A O 1
ATOM 821 N N . SER A 1 105 ? -0.724 6.843 4.932 1.00 78.50 105 SER A N 1
ATOM 822 C CA . SER A 1 105 ? -1.207 5.945 5.983 1.00 78.50 105 SER A CA 1
ATOM 823 C C . SER A 1 105 ? -0.207 5.842 7.139 1.00 78.50 105 SER A C 1
ATOM 825 O O . SER A 1 105 ? -0.620 5.734 8.292 1.00 78.50 105 SER A O 1
ATOM 827 N N . ILE A 1 106 ? 1.103 5.980 6.877 1.00 76.44 106 ILE A N 1
ATOM 828 C CA . ILE A 1 106 ? 2.135 6.032 7.929 1.00 76.44 106 ILE A CA 1
ATOM 829 C C . ILE A 1 106 ? 1.890 7.212 8.875 1.00 76.44 106 ILE A C 1
ATOM 831 O O . ILE A 1 106 ? 1.828 7.026 10.093 1.00 76.44 106 ILE A O 1
ATOM 835 N N . PHE A 1 107 ? 1.728 8.420 8.329 1.00 77.31 107 PHE A N 1
ATOM 836 C CA . PHE A 1 107 ? 1.498 9.625 9.130 1.00 77.31 107 PHE A CA 1
ATOM 837 C C . PHE A 1 107 ? 0.181 9.536 9.901 1.00 77.31 107 PHE A C 1
ATOM 839 O O . PHE A 1 107 ? 0.134 9.870 11.086 1.00 77.31 107 PHE A O 1
ATOM 846 N N . TYR A 1 108 ? -0.864 9.006 9.262 1.00 70.69 108 TYR A N 1
ATOM 847 C CA . TYR A 1 108 ? -2.147 8.768 9.915 1.00 70.69 108 TYR A CA 1
ATOM 848 C C . TYR A 1 108 ? -2.024 7.801 11.104 1.00 70.69 108 TYR A C 1
ATOM 850 O O . TYR A 1 108 ? -2.572 8.067 12.177 1.00 70.69 108 TYR A O 1
ATOM 858 N N . CYS A 1 109 ? -1.262 6.712 10.960 1.00 75.06 109 CYS A N 1
ATOM 859 C CA . CYS A 1 109 ? -1.003 5.781 12.057 1.00 75.06 109 CYS A CA 1
ATOM 860 C C . CYS A 1 109 ? -0.211 6.423 13.203 1.00 75.06 109 CYS A C 1
ATOM 862 O O . CYS A 1 109 ? -0.536 6.167 14.359 1.00 75.06 109 CYS A O 1
ATOM 864 N N . ILE A 1 110 ? 0.796 7.254 12.910 1.00 76.38 110 ILE A N 1
ATOM 865 C CA . ILE A 1 110 ? 1.586 7.953 13.942 1.00 76.38 110 ILE A CA 1
ATOM 866 C C . ILE A 1 110 ? 0.692 8.891 14.755 1.00 76.38 110 ILE A C 1
ATOM 868 O O . ILE A 1 110 ? 0.732 8.865 15.983 1.00 76.38 110 ILE A O 1
ATOM 872 N N . ILE A 1 111 ? -0.142 9.681 14.074 1.00 74.94 111 ILE A N 1
ATOM 873 C CA . ILE A 1 111 ? -1.099 10.588 14.717 1.00 74.94 111 ILE A CA 1
ATOM 874 C C . ILE A 1 111 ? -2.109 9.795 15.560 1.00 74.94 111 ILE A C 1
ATOM 876 O O . ILE A 1 111 ? -2.375 10.139 16.706 1.00 74.94 111 ILE A O 1
ATOM 880 N N . SER A 1 112 ? -2.634 8.690 15.028 1.00 72.06 112 SER A N 1
ATOM 881 C CA . SER A 1 112 ? -3.578 7.841 15.766 1.00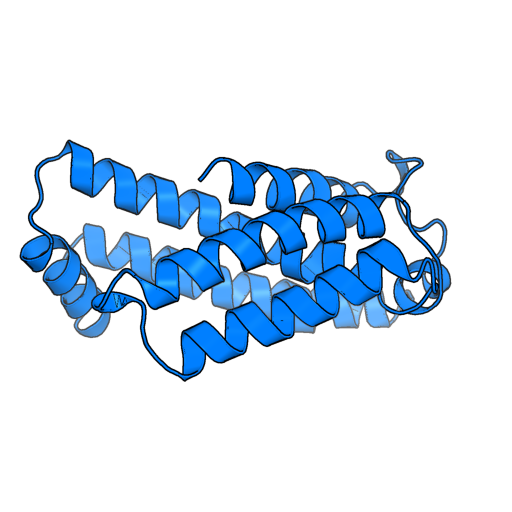 72.06 112 SER A CA 1
ATOM 882 C C . SER A 1 112 ? -2.936 7.202 17.005 1.00 72.06 112 SER A C 1
ATOM 884 O O . SER A 1 112 ? -3.561 7.125 18.062 1.00 72.06 112 SER A O 1
ATOM 886 N N . TYR A 1 113 ? -1.675 6.772 16.902 1.00 75.50 113 TYR A N 1
ATOM 887 C CA . TYR A 1 113 ? -0.923 6.204 18.020 1.00 75.50 113 TYR A CA 1
ATOM 888 C C . TYR A 1 113 ? -0.615 7.249 19.097 1.00 75.50 113 TYR A C 1
ATOM 890 O O . TYR A 1 113 ? -0.760 6.959 20.283 1.00 75.50 113 TYR A O 1
ATOM 898 N N . SER A 1 114 ? -0.242 8.475 18.713 1.00 76.12 114 SER A N 1
ATOM 899 C CA . SER A 1 114 ? 0.033 9.538 19.685 1.00 76.12 114 SER A CA 1
ATOM 900 C C . SER A 1 114 ? -1.209 9.907 20.501 1.00 76.12 114 SER A C 1
ATOM 902 O O . SER A 1 114 ? -1.090 10.158 21.699 1.00 76.12 114 SER A O 1
ATOM 904 N N . TYR A 1 115 ? -2.405 9.840 19.907 1.00 70.25 115 TYR A N 1
ATOM 905 C CA . TYR A 1 115 ? -3.666 10.003 20.637 1.00 70.25 115 TYR A CA 1
ATOM 906 C C . TYR A 1 115 ? -3.917 8.896 21.659 1.00 70.25 115 TYR A C 1
ATOM 908 O O . TYR A 1 115 ? -4.342 9.188 22.777 1.00 70.25 115 TYR A O 1
ATOM 916 N N . ALA A 1 116 ? -3.616 7.644 21.304 1.00 69.25 116 ALA A N 1
ATOM 917 C CA . ALA A 1 116 ? -3.735 6.522 22.230 1.00 69.25 116 ALA A CA 1
ATOM 918 C C . ALA A 1 116 ? -2.764 6.659 23.417 1.00 69.25 116 ALA A C 1
ATOM 920 O O . ALA A 1 116 ? -3.161 6.459 24.563 1.00 69.25 116 ALA A O 1
ATOM 921 N N . VAL A 1 117 ? -1.514 7.067 23.164 1.00 76.12 117 VAL A N 1
ATOM 922 C CA . VAL A 1 117 ? -0.500 7.296 24.214 1.00 76.12 117 VAL A CA 1
ATOM 923 C C . VAL A 1 117 ? -0.863 8.478 25.117 1.00 76.12 117 VAL A C 1
ATOM 925 O O . VAL A 1 117 ? -0.604 8.432 26.316 1.00 76.12 117 VAL A O 1
ATOM 928 N N . ALA A 1 118 ? -1.508 9.511 24.574 1.00 76.25 118 ALA A N 1
ATOM 929 C CA . ALA A 1 118 ? -2.007 10.650 25.346 1.00 76.25 118 ALA A CA 1
ATOM 930 C C . ALA A 1 118 ? -3.236 10.319 26.221 1.00 76.25 118 ALA A C 1
ATOM 932 O O . ALA A 1 118 ? -3.742 11.200 26.915 1.00 76.25 118 ALA A O 1
ATOM 933 N N . GLY A 1 119 ? -3.733 9.075 26.193 1.00 75.25 119 GLY A N 1
ATOM 934 C CA . GLY A 1 119 ? -4.866 8.633 27.006 1.00 75.25 119 GLY A CA 1
ATOM 935 C C . GLY A 1 119 ? -6.223 9.151 26.525 1.00 75.25 119 GLY A C 1
ATOM 936 O O . GLY A 1 119 ? -7.186 9.137 27.291 1.00 75.25 119 GLY A O 1
ATOM 937 N N . LEU A 1 120 ? -6.323 9.615 25.273 1.00 72.31 120 LEU A N 1
ATOM 938 C CA . LEU A 1 120 ? -7.598 10.052 24.705 1.00 72.31 120 LEU A CA 1
ATOM 939 C C . LEU A 1 120 ? -8.519 8.844 24.506 1.00 72.31 120 LEU A C 1
ATOM 941 O O . LEU A 1 120 ? -8.145 7.843 23.893 1.00 72.31 120 LEU A O 1
ATOM 945 N N . SER A 1 121 ? -9.751 8.944 25.001 1.00 66.88 121 SER A N 1
ATOM 946 C CA . SER A 1 121 ? -10.761 7.904 24.798 1.00 66.88 121 SER A CA 1
ATOM 947 C C . SER A 1 121 ? -11.162 7.795 23.316 1.00 66.88 121 SER A C 1
ATOM 949 O O . SER A 1 121 ? -11.132 8.793 22.589 1.00 66.88 121 SER A O 1
ATOM 951 N N . PRO A 1 122 ? -11.631 6.622 22.846 1.00 64.06 122 PRO A N 1
ATOM 952 C CA . PRO A 1 122 ? -12.143 6.462 21.482 1.00 64.06 122 PRO A CA 1
ATOM 953 C C . PRO A 1 122 ? -13.262 7.450 21.125 1.00 64.06 122 PRO A C 1
ATOM 955 O O . PRO A 1 122 ? -13.366 7.865 19.974 1.00 64.06 122 PRO A O 1
ATOM 958 N N . ALA A 1 123 ? -14.068 7.869 22.108 1.00 65.56 123 ALA A N 1
ATOM 959 C CA . ALA A 1 123 ? -15.074 8.913 21.934 1.00 65.56 123 ALA A CA 1
ATOM 960 C C . ALA A 1 123 ? -14.428 10.279 21.655 1.00 65.56 123 ALA A C 1
ATOM 962 O O . ALA A 1 123 ? -14.821 10.936 20.705 1.00 65.56 123 ALA A O 1
ATOM 963 N N . GLN A 1 124 ? -13.372 10.660 22.382 1.00 65.94 124 GLN A N 1
ATOM 964 C CA . GLN A 1 124 ? -12.625 11.903 22.137 1.00 65.94 124 GLN A CA 1
ATOM 965 C C . GLN A 1 124 ? -11.865 11.886 20.800 1.00 65.94 124 GLN A C 1
ATOM 967 O O . GLN A 1 124 ? -11.764 12.916 20.134 1.00 65.94 124 GLN A O 1
ATOM 972 N N . ILE A 1 125 ? -11.363 10.724 20.367 1.00 63.41 125 ILE A N 1
ATOM 973 C CA . ILE A 1 125 ? -10.733 10.543 19.045 1.00 63.41 125 ILE A CA 1
ATOM 974 C C . ILE A 1 125 ? -11.785 10.635 17.927 1.00 63.41 125 ILE A C 1
ATOM 976 O O . ILE A 1 125 ? -11.577 11.286 16.903 1.00 63.41 125 ILE A O 1
ATOM 980 N N . ARG A 1 126 ? -12.956 10.024 18.126 1.00 61.41 126 ARG A N 1
ATOM 981 C CA . ARG A 1 126 ? -14.077 10.119 17.185 1.00 61.41 126 ARG A CA 1
ATOM 982 C C . ARG A 1 126 ? -14.636 11.537 17.120 1.00 61.41 126 ARG A C 1
ATOM 984 O O . ARG A 1 126 ? -14.907 12.011 16.025 1.00 61.41 126 ARG A O 1
ATOM 991 N N . ASP A 1 127 ? -14.763 12.219 18.251 1.00 59.84 127 ASP A N 1
ATOM 992 C CA . ASP A 1 127 ? -15.287 13.582 18.334 1.00 59.84 127 ASP A CA 1
ATOM 993 C C . ASP A 1 127 ? -14.284 14.602 17.791 1.00 59.84 127 ASP A C 1
ATOM 995 O O . ASP A 1 127 ? -14.691 15.558 17.141 1.00 59.84 127 ASP A O 1
ATOM 999 N N . SER A 1 128 ? -12.975 14.361 17.925 1.00 55.72 128 SER A N 1
ATOM 1000 C CA . SER A 1 128 ? -11.969 15.106 17.155 1.00 55.72 128 SER A CA 1
ATOM 1001 C C . SER A 1 128 ? -12.069 14.808 15.656 1.00 55.72 128 SER A C 1
ATOM 1003 O O . SER A 1 128 ? -11.900 15.724 14.860 1.00 55.72 128 SER A O 1
ATOM 1005 N N . GLY A 1 129 ? -12.459 13.592 15.255 1.00 52.09 129 GLY A N 1
ATOM 1006 C CA . GLY A 1 129 ? -12.865 13.246 13.886 1.00 52.09 129 GLY A CA 1
ATOM 1007 C C . GLY A 1 129 ? -14.184 13.888 13.411 1.00 52.09 129 GLY A C 1
ATOM 1008 O O . GLY A 1 129 ? -14.302 14.215 12.235 1.00 52.09 129 GLY A O 1
ATOM 1009 N N . HIS A 1 130 ? -15.162 14.132 14.287 1.00 43.62 130 HIS A N 1
ATOM 1010 C CA . HIS A 1 130 ? -16.361 14.931 13.980 1.00 43.62 130 HIS A CA 1
ATOM 1011 C C . HIS A 1 130 ? -16.034 16.426 13.924 1.00 43.62 130 HIS A C 1
ATOM 1013 O O . HIS A 1 130 ? -16.553 17.137 13.069 1.00 43.62 130 HIS A O 1
ATOM 1019 N N . ALA A 1 131 ? -15.098 16.890 14.750 1.00 46.97 131 ALA A N 1
ATOM 1020 C CA . ALA A 1 131 ? -14.537 18.228 14.670 1.00 46.97 131 ALA A CA 1
ATOM 1021 C C . ALA A 1 131 ? -13.729 18.460 13.378 1.00 46.97 131 ALA A C 1
ATOM 1023 O O . ALA A 1 131 ? -13.624 19.597 12.930 1.00 46.97 131 ALA A O 1
ATOM 1024 N N . VAL A 1 132 ? -13.219 17.405 12.720 1.00 44.84 132 VAL A N 1
ATOM 1025 C CA . VAL A 1 132 ? -12.700 17.466 11.330 1.00 44.84 132 VAL A CA 1
ATOM 1026 C C . VAL A 1 132 ? -13.806 17.843 10.344 1.00 44.84 132 VAL A C 1
ATOM 1028 O O . VAL A 1 132 ? -13.532 18.549 9.378 1.00 44.84 132 VAL A O 1
ATOM 1031 N N . ALA A 1 133 ? -15.045 17.397 10.572 1.00 42.53 133 ALA A N 1
ATOM 1032 C CA . ALA A 1 133 ? -16.185 17.728 9.717 1.00 42.53 133 ALA A CA 1
ATOM 1033 C C . ALA A 1 133 ? -16.757 19.133 9.995 1.00 42.53 133 ALA A C 1
ATOM 1035 O O . ALA A 1 133 ? -17.385 19.707 9.110 1.00 42.53 133 ALA A O 1
ATOM 1036 N N . THR A 1 134 ? -16.529 19.696 11.191 1.00 41.91 134 THR A N 1
ATOM 1037 C CA . THR A 1 134 ? -17.068 21.006 11.616 1.00 41.91 134 THR A CA 1
ATOM 1038 C C . THR A 1 134 ? -16.015 22.108 11.815 1.00 41.91 134 THR A C 1
ATOM 1040 O O . THR A 1 134 ? -16.378 23.258 12.045 1.00 41.91 134 THR A O 1
ATOM 1043 N N . GLY A 1 135 ? -14.719 21.802 11.692 1.00 45.66 135 GLY A N 1
ATOM 1044 C CA . GLY A 1 135 ? -13.615 22.771 11.680 1.00 45.66 135 GLY A CA 1
ATOM 1045 C C . GLY A 1 135 ? -13.060 23.224 13.041 1.00 45.66 135 GLY A C 1
ATOM 1046 O O . GLY A 1 135 ? -12.244 24.145 13.065 1.00 45.66 135 GLY A O 1
ATOM 1047 N N . SER A 1 136 ? -13.438 22.619 14.174 1.00 40.53 136 SER A N 1
ATOM 1048 C CA . SER A 1 136 ? -13.047 23.120 15.507 1.00 40.53 136 SER A CA 1
ATOM 1049 C C . SER A 1 136 ? -11.936 22.300 16.194 1.00 40.53 136 SER A C 1
ATOM 1051 O O . SER A 1 136 ? -12.209 21.299 16.848 1.00 40.53 136 SER A O 1
ATOM 1053 N N . GLY A 1 137 ? -10.678 22.755 16.125 1.00 49.97 137 GLY A N 1
ATOM 1054 C CA . GLY A 1 137 ? -9.577 22.281 16.989 1.00 49.97 137 GLY A CA 1
ATOM 1055 C C . GLY A 1 137 ? -8.294 21.859 16.256 1.00 49.97 137 GLY A C 1
ATOM 1056 O O . GLY A 1 137 ? -8.340 21.337 15.144 1.00 49.97 137 GLY A O 1
ATOM 1057 N N . TYR A 1 138 ? -7.131 22.043 16.898 1.00 50.00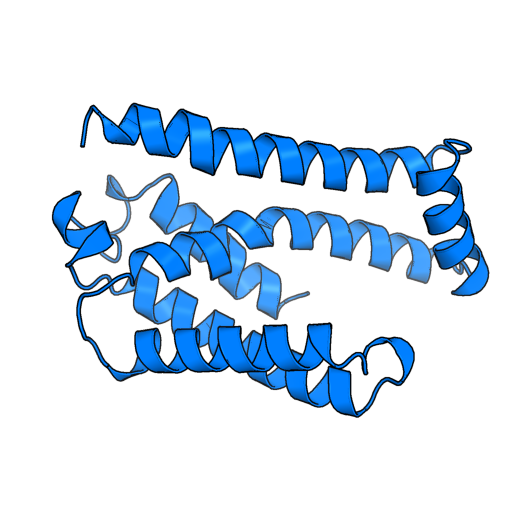 138 TYR A N 1
ATOM 1058 C CA . TYR A 1 138 ? -5.796 21.770 16.325 1.00 50.00 138 TYR A CA 1
ATOM 1059 C C . TYR A 1 138 ? -5.617 20.327 15.810 1.00 50.00 138 TYR A C 1
ATOM 1061 O O . TYR A 1 138 ? -4.918 20.081 14.831 1.00 50.00 138 TYR A O 1
ATOM 1069 N N . HIS A 1 139 ? -6.286 19.357 16.434 1.00 50.62 139 HIS A N 1
ATOM 1070 C CA . HIS A 1 139 ? -6.202 17.938 16.068 1.00 50.62 139 HIS A CA 1
ATOM 1071 C C . HIS A 1 139 ? -7.022 17.594 14.816 1.00 50.62 139 HIS A C 1
ATOM 1073 O O . HIS A 1 139 ? -6.578 16.824 13.963 1.00 50.62 139 HIS A O 1
ATOM 1079 N N . ALA A 1 140 ? -8.180 18.238 14.661 1.00 53.31 140 ALA A N 1
ATOM 1080 C CA . ALA A 1 140 ? -9.025 18.121 13.481 1.00 53.31 140 ALA A CA 1
ATOM 1081 C C . ALA A 1 140 ? -8.337 18.685 12.226 1.00 53.31 140 ALA A C 1
ATOM 1083 O O . ALA A 1 140 ? -8.442 18.129 11.133 1.00 53.31 140 ALA A O 1
ATOM 1084 N N . GLN A 1 141 ? -7.556 19.750 12.402 1.00 56.59 141 GLN A N 1
ATOM 1085 C CA . GLN A 1 141 ? -6.764 20.351 11.332 1.00 56.59 141 GLN A CA 1
ATOM 1086 C C . GLN A 1 141 ? -5.662 19.410 10.829 1.00 56.59 141 GLN A C 1
ATOM 1088 O O . GLN A 1 141 ? -5.435 19.357 9.627 1.00 56.59 141 GLN A O 1
ATOM 1093 N N . GLY A 1 142 ? -5.030 18.618 11.705 1.00 60.69 142 GLY A N 1
ATOM 1094 C CA . GLY A 1 142 ? -3.996 17.650 11.316 1.00 60.69 142 GLY A CA 1
ATOM 1095 C C . GLY A 1 142 ? -4.530 16.511 10.442 1.00 60.69 142 GLY A C 1
ATOM 1096 O O . GLY A 1 142 ? -3.975 16.232 9.381 1.00 60.69 142 GLY A O 1
ATOM 1097 N N . ILE A 1 143 ? -5.650 15.891 10.830 1.00 59.22 143 ILE A N 1
ATOM 1098 C CA . ILE A 1 143 ? -6.288 14.833 10.025 1.00 59.22 143 ILE A CA 1
ATOM 1099 C C . ILE A 1 143 ? -6.868 15.405 8.727 1.00 59.22 143 ILE A C 1
ATOM 1101 O O . ILE A 1 143 ? -6.729 14.780 7.674 1.00 59.22 143 ILE A O 1
ATOM 1105 N N . LEU A 1 144 ? -7.502 16.585 8.775 1.00 63.28 144 LEU A N 1
ATOM 1106 C CA . LEU A 1 144 ? -7.979 17.266 7.571 1.00 63.28 144 LEU A CA 1
ATOM 1107 C C . LEU A 1 144 ? -6.820 17.566 6.625 1.00 63.28 144 LEU A C 1
ATOM 1109 O O . LEU A 1 144 ? -6.927 17.283 5.438 1.00 63.28 144 LEU A O 1
ATOM 1113 N N . LEU A 1 145 ? -5.700 18.067 7.148 1.00 67.44 145 LEU A N 1
ATOM 1114 C CA . LEU A 1 145 ? -4.488 18.306 6.379 1.00 67.44 145 LEU A CA 1
ATOM 1115 C C . LEU A 1 145 ? -3.972 17.003 5.769 1.00 67.44 145 LEU A C 1
ATOM 1117 O O . LEU A 1 145 ? -3.693 16.995 4.583 1.00 67.44 145 LEU A O 1
ATOM 1121 N N . CYS A 1 146 ? -3.919 15.886 6.500 1.00 62.50 146 CYS A N 1
ATOM 1122 C CA . CYS A 1 146 ? -3.542 14.593 5.919 1.00 62.50 146 CYS A CA 1
ATOM 1123 C C . CYS A 1 146 ? -4.502 14.147 4.806 1.00 62.50 146 CYS A C 1
ATOM 1125 O O . CYS A 1 146 ? -4.041 13.656 3.780 1.00 62.50 146 CYS A O 1
ATOM 1127 N N . LYS A 1 147 ? -5.818 14.347 4.964 1.00 64.19 147 LYS A N 1
ATOM 1128 C CA . LYS A 1 147 ? -6.824 14.031 3.933 1.00 64.19 147 LYS A CA 1
ATOM 1129 C C . LYS A 1 147 ? -6.701 14.937 2.708 1.00 64.19 147 LYS A C 1
ATOM 1131 O O . LYS A 1 147 ? -6.774 14.449 1.586 1.00 64.19 147 LYS A O 1
ATOM 1136 N N . VAL A 1 148 ? -6.490 16.237 2.911 1.00 69.25 148 VAL A N 1
ATOM 1137 C CA . VAL A 1 148 ? -6.278 17.224 1.843 1.00 69.25 148 VAL A CA 1
ATOM 1138 C C . VAL A 1 148 ? -4.953 16.960 1.146 1.00 69.25 148 VAL A C 1
ATOM 1140 O O . VAL A 1 148 ? -4.921 16.929 -0.073 1.00 69.25 148 VAL A O 1
ATOM 1143 N N . LEU A 1 149 ? -3.874 16.703 1.885 1.00 66.00 149 LEU A N 1
ATOM 1144 C CA . LEU A 1 149 ? -2.579 16.328 1.328 1.00 66.00 149 LEU A CA 1
ATOM 1145 C C . LEU A 1 149 ? -2.675 15.009 0.576 1.00 66.00 149 LEU A C 1
ATOM 1147 O O . LEU A 1 149 ? -2.111 14.930 -0.505 1.00 66.00 149 LEU A O 1
ATOM 1151 N N . PHE A 1 150 ? -3.408 14.011 1.076 1.00 64.94 150 PHE A N 1
ATOM 1152 C CA . PHE A 1 150 ? -3.688 12.778 0.340 1.00 64.94 150 PHE A CA 1
ATOM 1153 C C . PHE A 1 150 ? -4.457 13.068 -0.945 1.00 64.94 150 PHE A C 1
ATOM 1155 O O . PHE A 1 150 ? -4.046 12.614 -1.998 1.00 64.94 150 PHE A O 1
ATOM 1162 N N . LEU A 1 151 ? -5.526 13.865 -0.898 1.00 65.81 151 LEU A N 1
ATOM 1163 C CA . LEU A 1 151 ? -6.297 14.218 -2.089 1.00 65.81 151 LEU A CA 1
ATOM 1164 C C . LEU A 1 151 ? -5.445 15.004 -3.093 1.00 65.81 151 LEU A C 1
ATOM 1166 O O . LEU A 1 151 ? -5.456 14.694 -4.278 1.00 65.81 151 LEU A O 1
ATOM 1170 N N . MET A 1 152 ? -4.673 15.986 -2.627 1.00 68.94 152 MET A N 1
ATOM 1171 C CA . MET A 1 152 ? -3.787 16.794 -3.459 1.00 68.94 152 MET A CA 1
ATOM 1172 C C . MET A 1 152 ? -2.646 15.968 -4.031 1.00 68.94 152 MET A C 1
ATOM 1174 O O . MET A 1 152 ? -2.356 16.112 -5.207 1.00 68.94 152 MET A O 1
ATOM 1178 N N . SER A 1 153 ? -2.016 15.088 -3.252 1.00 58.72 153 SER A N 1
ATOM 1179 C CA . SER A 1 153 ? -0.966 14.193 -3.753 1.00 58.72 153 SER A CA 1
ATOM 1180 C C . SER A 1 153 ? -1.544 13.106 -4.653 1.00 58.72 153 SER A C 1
ATOM 1182 O O . SER A 1 153 ? -0.940 12.795 -5.670 1.00 58.72 153 SER A O 1
ATOM 1184 N N . PHE A 1 154 ? -2.751 12.612 -4.385 1.00 62.25 154 PHE A N 1
ATOM 1185 C CA . PHE A 1 154 ? -3.477 11.727 -5.284 1.00 62.25 154 PHE A CA 1
ATOM 1186 C C . PHE A 1 154 ? -3.751 12.429 -6.613 1.00 62.25 154 PHE A C 1
ATOM 1188 O O . PHE A 1 154 ? -3.332 11.919 -7.639 1.00 62.25 154 PHE A O 1
ATOM 1195 N N . PHE A 1 155 ? -4.362 13.617 -6.626 1.00 67.25 155 PHE A N 1
ATOM 1196 C CA . PHE A 1 155 ? -4.607 14.383 -7.855 1.00 67.25 155 PHE A CA 1
ATOM 1197 C C . PHE A 1 155 ? -3.309 14.808 -8.543 1.00 67.25 155 PHE A C 1
ATOM 1199 O O . PHE A 1 155 ? -3.184 14.687 -9.757 1.00 67.25 155 PHE A O 1
ATOM 1206 N N . TRP A 1 156 ? -2.310 15.261 -7.794 1.00 63.81 156 TRP A N 1
ATOM 1207 C CA . TRP A 1 156 ? -1.016 15.634 -8.348 1.00 63.81 156 TRP A CA 1
ATOM 1208 C C . TRP A 1 156 ? -0.332 14.432 -8.988 1.00 63.81 156 TRP A C 1
ATOM 1210 O O . TRP A 1 156 ? 0.151 14.544 -10.107 1.00 63.81 156 TRP A O 1
ATOM 1220 N N . ILE A 1 157 ? -0.344 13.262 -8.346 1.00 58.47 157 ILE A N 1
ATOM 1221 C CA . ILE A 1 157 ? 0.304 12.074 -8.897 1.00 58.47 157 ILE A CA 1
ATOM 1222 C C . ILE A 1 157 ? -0.532 11.447 -10.022 1.00 58.47 157 ILE A C 1
ATOM 1224 O O . ILE A 1 157 ? 0.027 11.147 -11.069 1.00 58.47 157 ILE A O 1
ATOM 1228 N N . ARG 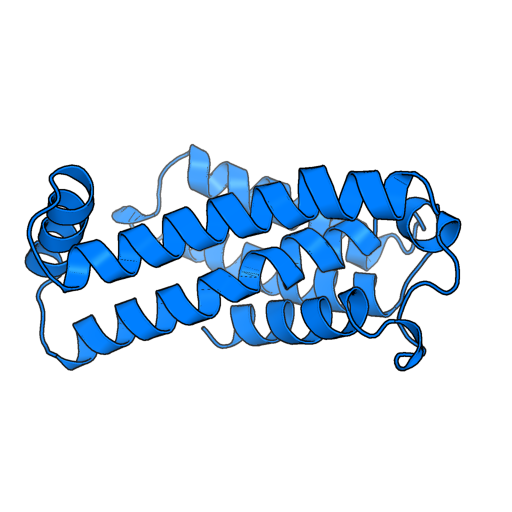A 1 158 ? -1.855 11.297 -9.874 1.00 57.94 158 ARG A N 1
ATOM 1229 C CA . ARG A 1 158 ? -2.747 10.672 -10.877 1.00 57.94 158 ARG A CA 1
ATOM 1230 C C . ARG A 1 158 ? -3.158 11.569 -12.036 1.00 57.94 158 ARG A C 1
ATOM 1232 O O . ARG A 1 158 ? -3.506 11.045 -13.087 1.00 57.94 158 ARG A O 1
ATOM 1239 N N . VAL A 1 159 ? -3.228 12.881 -11.842 1.00 62.31 159 VAL A N 1
ATOM 1240 C CA . VAL A 1 159 ? -3.698 13.812 -12.878 1.00 62.31 159 VAL A CA 1
ATOM 1241 C C . VAL A 1 159 ? -2.539 14.613 -13.431 1.00 62.31 159 VAL A C 1
ATOM 1243 O O . VAL A 1 159 ? -2.458 14.743 -14.641 1.00 62.31 159 VAL A O 1
ATOM 1246 N N . PHE A 1 160 ? -1.609 15.099 -12.611 1.00 63.59 160 PHE A N 1
ATOM 1247 C CA . PHE A 1 160 ? -0.499 15.896 -13.136 1.00 63.59 160 PHE A CA 1
ATOM 1248 C C . PHE A 1 160 ? 0.724 15.064 -13.499 1.00 63.59 160 PHE A C 1
ATOM 1250 O O . PHE A 1 160 ? 1.121 15.093 -14.652 1.00 63.59 160 PHE A O 1
ATOM 1257 N N . LEU A 1 161 ? 1.320 14.304 -12.581 1.00 59.66 161 LEU A N 1
ATOM 1258 C CA . LEU A 1 161 ? 2.516 13.507 -12.870 1.00 59.66 161 LEU A CA 1
ATOM 1259 C C . LEU A 1 161 ? 2.203 12.332 -13.784 1.00 59.66 161 LEU A C 1
ATOM 1261 O O . LEU A 1 161 ? 2.969 12.087 -14.706 1.00 59.66 161 LEU A O 1
ATOM 1265 N N . PHE A 1 162 ? 1.067 11.660 -13.590 1.00 57.75 162 PHE A N 1
ATOM 1266 C CA . PHE A 1 162 ? 0.642 10.610 -14.502 1.00 57.75 162 PHE A CA 1
ATOM 1267 C C . PHE A 1 162 ? 0.385 11.180 -15.891 1.00 57.75 162 PHE A C 1
ATOM 1269 O O . PHE A 1 162 ? 0.921 10.593 -16.796 1.00 57.75 162 PHE A O 1
ATOM 1276 N N . ASN A 1 163 ? -0.299 12.320 -16.101 1.00 55.06 163 ASN A N 1
ATOM 1277 C CA . ASN A 1 163 ? -0.455 12.874 -17.465 1.00 55.06 163 ASN A CA 1
ATOM 1278 C C . ASN A 1 163 ? 0.791 13.593 -18.006 1.00 55.06 163 ASN A C 1
ATOM 1280 O O . ASN A 1 163 ? 0.943 13.714 -19.218 1.00 55.06 163 ASN A O 1
ATOM 1284 N N . ARG A 1 164 ? 1.657 14.132 -17.145 1.00 57.88 164 ARG A N 1
ATOM 1285 C CA . ARG A 1 164 ? 2.896 14.804 -17.558 1.00 57.88 164 ARG A CA 1
ATOM 1286 C C . ARG A 1 164 ? 3.909 13.773 -17.993 1.00 57.88 164 ARG A C 1
ATOM 1288 O O . ARG A 1 164 ? 4.353 13.814 -19.129 1.00 57.88 164 ARG A O 1
ATOM 1295 N N . HIS A 1 165 ? 4.229 12.833 -17.109 1.00 49.66 165 HIS A N 1
ATOM 1296 C CA . HIS A 1 165 ? 5.063 11.727 -17.521 1.00 49.66 165 HIS A CA 1
ATOM 1297 C C . HIS A 1 165 ? 4.324 10.906 -18.582 1.00 49.66 165 HIS A C 1
ATOM 1299 O O . HIS A 1 165 ? 4.952 10.625 -19.575 1.00 49.66 165 HIS A O 1
ATOM 1305 N N . SER A 1 166 ? 2.991 10.749 -18.491 1.00 44.88 166 SER A N 1
ATOM 1306 C CA . SER A 1 166 ? 1.984 10.535 -19.563 1.00 44.88 166 SER A CA 1
ATOM 1307 C C . SER A 1 166 ? 2.366 10.767 -21.011 1.00 44.88 166 SER A C 1
ATOM 1309 O O . SER A 1 166 ? 1.998 10.016 -21.909 1.00 44.88 166 SER A O 1
ATOM 1311 N N . ARG A 1 167 ? 2.964 11.934 -21.216 1.00 41.19 167 ARG A N 1
ATOM 1312 C CA . ARG A 1 167 ? 3.202 12.560 -22.512 1.00 41.19 167 ARG A CA 1
ATOM 1313 C C . ARG A 1 167 ? 4.682 12.587 -22.874 1.00 41.19 167 ARG A C 1
ATOM 1315 O O . ARG A 1 167 ? 4.995 12.745 -24.045 1.00 41.19 167 ARG A O 1
ATOM 1322 N N . ASP A 1 168 ? 5.547 12.411 -21.880 1.00 44.28 168 ASP A N 1
ATOM 1323 C CA . ASP A 1 168 ? 6.963 12.082 -22.044 1.00 44.28 168 ASP A CA 1
ATOM 1324 C C . ASP A 1 168 ? 7.172 10.540 -22.033 1.00 44.28 168 ASP A C 1
ATOM 1326 O O . ASP A 1 168 ? 8.312 10.075 -21.973 1.00 44.28 168 ASP A O 1
ATOM 1330 N N . PHE A 1 169 ? 6.068 9.770 -22.033 1.00 38.38 169 PHE A N 1
ATOM 1331 C CA . PHE A 1 169 ? 5.946 8.311 -21.941 1.00 38.38 169 PHE A CA 1
ATOM 1332 C C . PHE A 1 169 ? 5.718 7.667 -23.306 1.00 38.38 169 PHE A C 1
ATOM 1334 O O . PHE A 1 169 ? 4.867 8.186 -24.065 1.00 38.38 169 PHE A O 1
#

pLDDT: mean 74.02, std 13.59, range [38.38, 91.75]

Radius of gyration: 17.67 Å; chains: 1; bounding box: 38×38×50 Å